Protein AF-A0A1J7CLN4-F1 (afdb_monomer_lite)

Foldseek 3Di:
DDFDPVDQDDCCPDPDPQNVVQPPHPDDRDDDPDDRGDDDPVVVVVVVVVVVVVDDDDDDDDPCPQVVVQVVCCVPPVDDDDDDDDDDPDD

Sequence (91 aa):
MAFNFDECIDRRHSDSYKWQKYAGRDVIPLWVADTDFRSPPCIIEALRARVEHGVFGYGSSPTDLTEIFIQRMRERYQWSRQNGSFFCRGW

pLDDT: mean 88.64, std 12.17, range [32.62, 98.19]

Radius of gyration: 18.12 Å; chains: 1; bounding box: 39×36×45 Å

Secondary structure (DSSP, 8-state):
-----S-----TTTT-HHHHTTTTSS-----SS--SSPPPHHHHHHHHHHHHT------PPPTTHHHHHHHHHHHHH-PPPPS--------

Structure (mmCIF, N/CA/C/O backbone):
data_AF-A0A1J7CLN4-F1
#
_entry.id   AF-A0A1J7CLN4-F1
#
loop_
_atom_site.group_PDB
_atom_site.id
_atom_site.type_symbol
_atom_site.label_atom_id
_atom_site.label_alt_id
_atom_site.label_comp_id
_atom_site.label_asym_id
_atom_site.label_entity_id
_atom_site.label_seq_id
_atom_site.pdbx_PDB_ins_code
_atom_site.Cartn_x
_atom_site.Cartn_y
_atom_site.Cartn_z
_atom_site.occupancy
_atom_site.B_iso_or_equiv
_atom_site.auth_seq_id
_atom_site.auth_comp_id
_atom_site.auth_asym_id
_atom_site.auth_atom_id
_atom_site.pdbx_PDB_model_num
ATOM 1 N N . MET A 1 1 ? 2.079 -14.971 10.949 1.00 58.69 1 MET A N 1
ATOM 2 C CA . MET A 1 1 ? 2.071 -14.815 9.479 1.00 58.69 1 MET A CA 1
ATOM 3 C C . MET A 1 1 ? 3.354 -14.117 9.071 1.00 58.69 1 MET A C 1
ATOM 5 O O . MET A 1 1 ? 3.569 -13.000 9.524 1.00 58.69 1 MET A O 1
ATOM 9 N N . ALA A 1 2 ? 4.205 -14.764 8.280 1.00 77.88 2 ALA A N 1
ATOM 10 C CA . ALA A 1 2 ? 5.357 -14.101 7.676 1.00 77.88 2 ALA A CA 1
ATOM 11 C C . ALA A 1 2 ? 4.932 -13.480 6.336 1.00 77.88 2 ALA A C 1
ATOM 13 O O . ALA A 1 2 ? 4.156 -14.089 5.600 1.00 77.88 2 ALA A O 1
ATOM 14 N N . PHE A 1 3 ? 5.401 -12.269 6.042 1.00 90.12 3 PHE A N 1
ATOM 15 C CA . PHE A 1 3 ? 5.270 -11.665 4.716 1.00 90.12 3 PHE A CA 1
ATOM 16 C C . PHE A 1 3 ? 6.398 -12.192 3.826 1.00 90.12 3 PHE A C 1
ATOM 18 O O . PHE A 1 3 ? 7.530 -12.298 4.293 1.00 90.12 3 PHE A O 1
ATOM 25 N N . ASN A 1 4 ? 6.096 -12.518 2.568 1.00 93.12 4 ASN A N 1
ATOM 26 C CA . ASN A 1 4 ? 7.111 -12.919 1.598 1.00 93.12 4 ASN A CA 1
ATOM 27 C C . ASN A 1 4 ? 7.575 -11.691 0.804 1.00 93.12 4 ASN A C 1
ATOM 29 O O . ASN A 1 4 ? 6.840 -11.200 -0.050 1.00 93.12 4 ASN A O 1
ATOM 33 N N . PHE A 1 5 ? 8.771 -11.191 1.110 1.00 94.62 5 PHE A N 1
ATOM 34 C CA . PHE A 1 5 ? 9.401 -10.087 0.379 1.00 94.62 5 PHE A CA 1
ATOM 35 C C . PHE A 1 5 ? 10.368 -10.574 -0.714 1.00 94.62 5 PHE A C 1
ATOM 37 O O . PHE A 1 5 ? 10.836 -9.758 -1.499 1.00 94.62 5 PHE A O 1
ATOM 44 N N . ASP A 1 6 ? 10.631 -11.883 -0.792 1.00 95.19 6 ASP A N 1
ATOM 45 C CA . ASP A 1 6 ? 11.497 -12.500 -1.808 1.00 95.19 6 ASP A CA 1
ATOM 46 C C . ASP A 1 6 ? 10.718 -12.896 -3.077 1.00 95.19 6 ASP A C 1
ATOM 48 O O . ASP A 1 6 ? 11.298 -13.312 -4.080 1.00 95.19 6 ASP A O 1
ATOM 52 N N . GLU A 1 7 ? 9.386 -12.786 -3.051 1.00 94.69 7 GLU A N 1
ATOM 53 C CA . GLU A 1 7 ? 8.544 -13.015 -4.222 1.00 94.69 7 GLU A CA 1
ATOM 54 C C . GLU A 1 7 ? 8.774 -11.918 -5.271 1.00 94.69 7 GLU A C 1
ATOM 56 O O . GLU A 1 7 ? 8.350 -10.774 -5.102 1.00 94.69 7 GLU A O 1
ATOM 61 N N . CYS A 1 8 ? 9.396 -12.280 -6.394 1.00 92.75 8 CYS A N 1
ATOM 62 C CA . CYS A 1 8 ? 9.503 -11.404 -7.556 1.00 92.75 8 CYS A CA 1
ATOM 63 C C . CYS A 1 8 ? 8.152 -11.296 -8.276 1.00 92.75 8 CYS A C 1
ATOM 65 O O . CYS A 1 8 ? 7.704 -12.247 -8.920 1.00 92.75 8 CYS A O 1
ATOM 67 N N . ILE A 1 9 ? 7.523 -10.122 -8.210 1.00 93.94 9 ILE A N 1
ATOM 68 C CA . ILE A 1 9 ? 6.240 -9.840 -8.863 1.00 93.94 9 ILE A CA 1
ATOM 69 C C . ILE A 1 9 ? 6.485 -9.057 -10.154 1.00 93.94 9 ILE A C 1
ATOM 71 O O . ILE A 1 9 ? 7.006 -7.942 -10.128 1.00 93.94 9 ILE A O 1
ATOM 75 N N . ASP A 1 10 ? 6.069 -9.616 -11.291 1.00 92.81 10 ASP A N 1
ATOM 76 C CA . ASP A 1 10 ? 6.140 -8.916 -12.573 1.00 92.81 10 ASP A CA 1
ATOM 77 C C . ASP A 1 10 ? 5.016 -7.876 -12.699 1.00 92.81 10 ASP A C 1
ATOM 79 O O . ASP A 1 10 ? 3.833 -8.211 -12.775 1.00 92.81 10 ASP A O 1
ATOM 83 N N . ARG A 1 11 ? 5.399 -6.598 -12.741 1.00 94.31 11 ARG A N 1
ATOM 84 C CA . ARG A 1 11 ? 4.487 -5.449 -12.864 1.00 94.31 11 ARG A CA 1
ATOM 85 C C . ARG A 1 11 ? 4.516 -4.802 -14.252 1.00 94.31 11 ARG A C 1
ATOM 87 O O . ARG A 1 11 ? 3.878 -3.773 -14.460 1.00 94.31 11 ARG A O 1
ATOM 94 N N . ARG A 1 12 ? 5.220 -5.387 -15.229 1.00 91.62 12 ARG A N 1
ATOM 95 C CA . ARG A 1 12 ? 5.321 -4.836 -16.597 1.00 91.62 12 ARG A CA 1
ATOM 96 C C . ARG A 1 12 ? 3.999 -4.893 -17.364 1.00 91.62 12 ARG A C 1
ATOM 98 O O . ARG A 1 12 ? 3.800 -4.110 -18.286 1.00 91.62 12 ARG A O 1
ATOM 105 N N . HIS A 1 13 ? 3.106 -5.799 -16.972 1.00 89.44 13 HIS A N 1
ATOM 106 C CA . HIS A 1 13 ? 1.783 -5.978 -17.574 1.00 89.44 13 HIS A CA 1
ATOM 107 C C . HIS A 1 13 ? 0.660 -5.248 -16.821 1.00 89.44 13 HIS A C 1
ATOM 109 O O . HIS A 1 13 ? -0.501 -5.369 -17.207 1.00 89.44 13 HIS A O 1
ATOM 115 N N . SER A 1 14 ? 0.979 -4.511 -15.751 1.00 90.62 14 SER A N 1
ATOM 116 C CA . SER A 1 14 ? -0.006 -3.726 -15.004 1.00 90.62 14 SER A CA 1
ATOM 117 C C . SER A 1 14 ? -0.042 -2.265 -15.468 1.00 90.62 14 SER A C 1
ATOM 119 O O . SER A 1 14 ? 0.726 -1.828 -16.325 1.00 90.62 14 SER A O 1
ATOM 121 N N . ASP A 1 15 ? -0.910 -1.478 -14.844 1.00 91.88 15 ASP A N 1
ATOM 122 C CA . ASP A 1 15 ? -1.017 -0.018 -14.942 1.00 91.88 15 ASP A CA 1
ATOM 123 C C . ASP A 1 15 ? 0.116 0.743 -14.208 1.00 91.88 15 ASP A C 1
ATOM 125 O O . ASP A 1 15 ? -0.017 1.917 -13.864 1.00 91.88 15 ASP A O 1
ATOM 129 N N . SER A 1 16 ? 1.258 0.093 -13.948 1.00 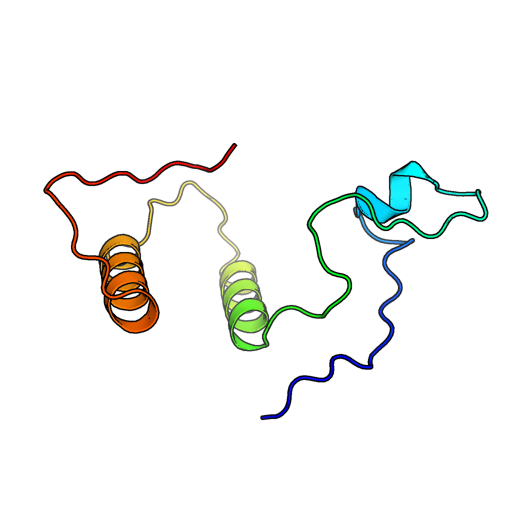93.75 16 SER A N 1
ATOM 130 C CA . SER A 1 16 ? 2.349 0.673 -13.161 1.00 93.75 16 SER A CA 1
ATOM 131 C C . SER A 1 16 ? 3.100 1.771 -13.916 1.00 93.75 16 SER A C 1
ATOM 133 O O . SER A 1 16 ? 3.879 1.498 -14.832 1.00 93.75 16 SER A O 1
ATOM 135 N N . TYR A 1 17 ? 2.981 3.016 -13.450 1.00 95.12 17 TYR A N 1
ATOM 136 C CA . TYR A 1 17 ? 3.747 4.145 -13.990 1.00 95.12 17 TYR A CA 1
ATOM 137 C C . TYR A 1 17 ? 5.272 3.953 -13.874 1.00 95.12 17 TYR A C 1
ATOM 139 O O . TYR A 1 17 ? 6.022 4.338 -14.775 1.00 95.12 17 TYR A O 1
ATOM 147 N N . LYS A 1 18 ? 5.735 3.296 -12.797 1.00 95.38 18 LYS A N 1
ATOM 148 C CA . LYS A 1 18 ? 7.148 2.950 -12.576 1.00 95.38 18 LYS A CA 1
ATOM 149 C C . LYS A 1 18 ? 7.735 2.169 -13.749 1.00 95.38 18 LYS A C 1
ATOM 151 O O . LYS A 1 18 ? 8.803 2.532 -14.247 1.00 95.38 18 LYS A O 1
ATOM 156 N N . TRP A 1 19 ? 7.031 1.116 -14.166 1.00 95.06 19 TRP A N 1
ATOM 157 C CA . TRP A 1 19 ? 7.477 0.159 -15.178 1.00 95.06 19 TRP A CA 1
ATOM 158 C C . TRP A 1 19 ? 7.124 0.598 -16.603 1.00 95.06 19 TRP A C 1
ATOM 160 O O . TRP A 1 19 ? 7.941 0.439 -17.509 1.00 95.06 19 TRP A O 1
ATOM 170 N N . GLN A 1 20 ? 5.964 1.231 -16.809 1.00 94.81 20 GLN A N 1
ATOM 171 C CA . GLN A 1 20 ? 5.530 1.681 -18.136 1.00 94.81 20 GLN A CA 1
ATOM 172 C C . GLN A 1 20 ? 6.411 2.790 -18.727 1.00 94.81 20 GLN A C 1
ATOM 174 O O . GLN A 1 20 ? 6.584 2.840 -19.943 1.00 94.81 20 GLN A O 1
ATOM 179 N N . LYS A 1 21 ? 7.035 3.643 -17.897 1.00 93.75 21 LYS A N 1
ATOM 180 C CA . LYS A 1 21 ? 7.921 4.727 -18.367 1.00 93.75 21 LYS A CA 1
ATOM 181 C C . LYS A 1 21 ? 9.062 4.245 -19.275 1.00 93.75 21 LYS A C 1
ATOM 183 O O . LYS A 1 21 ? 9.508 4.995 -20.142 1.00 93.75 21 LYS A O 1
ATOM 188 N N . TYR A 1 22 ? 9.533 3.014 -19.082 1.00 93.75 22 TYR A N 1
ATOM 189 C CA . TYR A 1 22 ? 10.629 2.425 -19.854 1.00 93.75 22 TYR A CA 1
ATOM 190 C C . TYR A 1 22 ? 10.210 1.158 -20.612 1.00 93.75 22 TYR A C 1
ATOM 192 O O . TYR A 1 22 ? 11.057 0.328 -20.933 1.00 93.75 22 TYR A O 1
ATOM 200 N N . ALA A 1 23 ? 8.918 1.003 -20.918 1.00 92.38 23 ALA A N 1
ATOM 201 C CA . ALA A 1 23 ? 8.422 -0.139 -21.679 1.00 92.38 23 ALA A CA 1
ATOM 202 C C . ALA A 1 23 ? 9.199 -0.320 -23.001 1.00 92.38 23 ALA A C 1
ATOM 204 O O . ALA A 1 23 ? 9.441 0.639 -23.737 1.00 92.38 23 ALA A O 1
ATOM 205 N N . GLY A 1 24 ? 9.614 -1.559 -23.285 1.00 91.75 24 GLY A N 1
ATOM 206 C CA . GLY A 1 24 ? 10.402 -1.901 -24.475 1.00 91.75 24 GLY A CA 1
ATOM 207 C C . GLY A 1 24 ? 11.880 -1.496 -24.419 1.00 91.75 24 GLY A C 1
ATOM 208 O O . GLY A 1 24 ? 12.564 -1.586 -25.436 1.00 91.75 24 GLY A O 1
ATOM 209 N N . ARG A 1 25 ? 12.387 -1.048 -23.264 1.00 94.06 25 ARG A N 1
ATOM 210 C CA . ARG A 1 25 ? 13.802 -0.711 -23.051 1.00 94.06 25 ARG A CA 1
ATOM 211 C C . ARG A 1 25 ? 14.403 -1.594 -21.965 1.00 94.06 25 ARG A C 1
ATOM 213 O O . ARG A 1 25 ? 13.708 -2.000 -21.038 1.00 94.06 25 ARG A O 1
ATOM 220 N N . ASP A 1 26 ? 15.704 -1.838 -22.059 1.00 95.00 26 ASP A N 1
ATOM 221 C CA . ASP A 1 26 ? 16.460 -2.561 -21.035 1.00 95.00 26 ASP A CA 1
ATOM 222 C C . ASP A 1 26 ? 16.847 -1.611 -19.890 1.00 95.00 26 ASP A C 1
ATOM 224 O O . ASP A 1 26 ? 17.949 -1.067 -19.835 1.00 95.00 26 ASP A O 1
ATOM 228 N N . VAL A 1 27 ? 15.868 -1.293 -19.038 1.00 94.81 27 VAL A N 1
ATOM 229 C CA . VAL A 1 27 ? 16.024 -0.373 -17.904 1.00 94.81 27 VAL A CA 1
ATOM 230 C C . VAL A 1 27 ? 15.336 -0.952 -16.675 1.00 94.81 27 VAL A C 1
ATOM 232 O O . VAL A 1 27 ? 14.160 -1.311 -16.724 1.00 94.81 27 VAL A O 1
ATOM 235 N N . ILE A 1 28 ? 16.044 -0.955 -15.544 1.00 94.25 28 ILE A N 1
ATOM 236 C CA . ILE A 1 28 ? 15.485 -1.299 -14.232 1.00 94.25 28 ILE A CA 1
ATOM 237 C C . ILE A 1 28 ? 15.003 -0.006 -13.550 1.00 94.25 28 ILE A C 1
ATOM 239 O O . ILE A 1 28 ? 15.825 0.851 -13.209 1.00 94.25 28 ILE A O 1
ATOM 243 N N . PRO A 1 29 ? 13.686 0.194 -13.351 1.00 93.31 29 PRO A N 1
ATOM 244 C 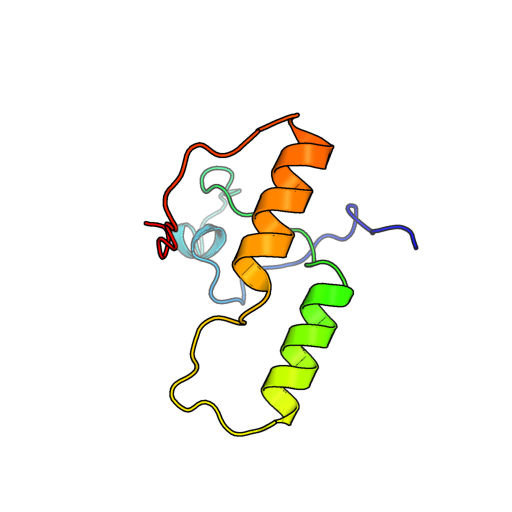CA . PRO A 1 29 ? 13.168 1.432 -12.784 1.00 93.31 29 PRO A CA 1
ATOM 245 C C . PRO A 1 29 ? 13.330 1.469 -11.256 1.00 93.31 29 PRO A C 1
ATOM 247 O O . PRO A 1 29 ? 12.722 0.682 -10.540 1.00 93.31 29 PRO A O 1
ATOM 250 N N . LEU A 1 30 ? 14.093 2.442 -10.744 1.00 94.94 30 LEU A N 1
ATOM 251 C CA . LEU A 1 30 ? 14.369 2.626 -9.304 1.00 94.94 30 LEU A CA 1
ATOM 252 C C . LEU A 1 30 ? 14.084 4.061 -8.814 1.00 94.94 30 LEU A C 1
ATOM 254 O O . LEU A 1 30 ? 14.762 4.567 -7.926 1.00 94.94 30 LEU A O 1
ATOM 258 N N . TRP A 1 31 ? 13.129 4.758 -9.440 1.00 93.44 31 TRP A N 1
ATOM 259 C CA . TRP A 1 31 ? 13.024 6.222 -9.339 1.00 93.44 31 TRP A CA 1
ATOM 260 C C . TRP A 1 31 ? 11.760 6.753 -8.646 1.00 93.44 31 TRP A C 1
ATOM 262 O O . TRP A 1 31 ? 11.815 7.818 -8.040 1.00 93.44 31 TRP A O 1
ATOM 272 N N . VAL A 1 32 ? 10.621 6.058 -8.743 1.00 94.81 32 VAL A N 1
ATOM 273 C CA . VAL A 1 32 ? 9.366 6.479 -8.096 1.00 94.81 32 VAL A CA 1
ATOM 274 C C . VAL A 1 32 ? 9.185 5.746 -6.771 1.00 94.81 32 VAL A C 1
ATOM 276 O O . VAL A 1 32 ? 9.540 4.574 -6.657 1.00 94.81 32 VAL A O 1
ATOM 279 N N . ALA A 1 33 ? 8.635 6.441 -5.775 1.00 94.38 33 ALA A N 1
ATOM 280 C CA . ALA A 1 33 ? 8.434 5.939 -4.417 1.00 94.38 33 ALA A CA 1
ATOM 281 C C . ALA A 1 33 ? 7.202 5.016 -4.289 1.00 94.38 33 ALA A C 1
ATOM 283 O O . ALA A 1 33 ? 6.343 5.227 -3.435 1.00 94.38 33 ALA A O 1
ATOM 284 N N . ASP A 1 34 ? 7.119 3.992 -5.138 1.00 93.38 34 ASP A N 1
ATOM 285 C CA . ASP A 1 34 ? 6.252 2.827 -4.943 1.00 93.38 34 ASP A CA 1
ATOM 286 C C . ASP A 1 34 ? 7.105 1.556 -4.765 1.00 93.38 34 ASP A C 1
ATOM 288 O O . ASP A 1 34 ? 8.321 1.557 -4.995 1.00 93.38 34 ASP A O 1
ATOM 292 N N . THR A 1 35 ? 6.491 0.466 -4.306 1.00 94.25 35 THR A N 1
ATOM 293 C CA . THR A 1 35 ? 7.195 -0.794 -4.031 1.00 94.25 35 THR A CA 1
ATOM 294 C C . THR A 1 35 ? 6.755 -1.907 -4.977 1.00 94.25 35 THR A C 1
ATOM 296 O O . THR A 1 35 ? 5.640 -1.901 -5.494 1.00 94.25 35 THR A O 1
ATOM 299 N N . ASP A 1 36 ? 7.630 -2.896 -5.179 1.00 94.75 36 ASP A N 1
ATOM 300 C CA . ASP A 1 36 ? 7.342 -4.107 -5.964 1.00 94.75 36 ASP A CA 1
ATOM 301 C C . ASP A 1 36 ? 6.916 -5.288 -5.066 1.00 94.75 36 ASP A C 1
ATOM 303 O O . ASP A 1 36 ? 7.136 -6.449 -5.395 1.00 94.75 36 ASP A O 1
ATOM 307 N N . PHE A 1 37 ? 6.294 -4.992 -3.917 1.00 95.19 37 PHE A N 1
ATOM 308 C CA . PHE A 1 37 ? 5.810 -5.988 -2.960 1.00 95.19 37 PHE A CA 1
ATOM 309 C C . PHE A 1 37 ? 4.291 -6.111 -2.993 1.00 95.19 37 PHE A C 1
ATOM 311 O O . PHE A 1 37 ? 3.567 -5.139 -3.221 1.00 95.19 37 PHE A O 1
ATOM 318 N N . ARG A 1 38 ? 3.789 -7.305 -2.669 1.00 94.69 38 ARG A N 1
ATOM 319 C CA . ARG A 1 38 ? 2.355 -7.521 -2.477 1.00 94.69 38 ARG A CA 1
ATOM 320 C C . ARG A 1 38 ? 1.849 -6.711 -1.280 1.00 94.69 38 ARG A C 1
ATOM 322 O O . ARG A 1 38 ? 2.472 -6.698 -0.218 1.00 94.69 38 ARG A O 1
ATOM 329 N N . SER A 1 39 ? 0.688 -6.071 -1.427 1.00 94.75 39 SER A N 1
ATOM 330 C CA . SER A 1 39 ? 0.025 -5.402 -0.304 1.00 94.75 39 SER A CA 1
ATOM 331 C C . SER A 1 39 ? -0.319 -6.395 0.820 1.00 94.75 39 SER A C 1
ATOM 333 O O . SER A 1 39 ? -0.556 -7.575 0.547 1.00 94.75 39 SER A O 1
ATOM 335 N N . PRO A 1 40 ? -0.391 -5.948 2.088 1.00 94.94 40 PRO A N 1
ATOM 336 C CA . PRO A 1 40 ? -0.740 -6.827 3.200 1.00 94.94 40 PRO A CA 1
ATOM 337 C C . PRO A 1 40 ? -2.096 -7.527 2.993 1.00 94.94 40 PRO A C 1
ATOM 339 O O . PRO A 1 40 ? -3.031 -6.876 2.515 1.00 94.94 40 PRO A O 1
ATOM 342 N N . PRO A 1 41 ? -2.265 -8.800 3.413 1.00 94.94 41 PRO A N 1
ATOM 343 C CA . PRO A 1 41 ? -3.517 -9.534 3.218 1.00 94.94 41 PRO A CA 1
ATOM 344 C C . PRO A 1 41 ? -4.751 -8.807 3.762 1.00 94.94 41 PRO A C 1
ATOM 346 O O . PRO A 1 41 ? -5.775 -8.775 3.097 1.00 94.94 41 PRO A O 1
ATOM 349 N N . CYS A 1 42 ? -4.647 -8.138 4.916 1.00 95.31 42 CYS A N 1
ATOM 350 C CA . CYS A 1 42 ? -5.761 -7.373 5.487 1.00 95.31 42 CYS A CA 1
ATOM 351 C C . CYS A 1 42 ? -6.255 -6.234 4.578 1.00 95.31 42 CYS A C 1
ATOM 353 O O . CYS A 1 42 ? -7.445 -5.932 4.578 1.00 95.31 42 CYS A O 1
ATOM 355 N N . ILE A 1 43 ? -5.369 -5.629 3.780 1.00 96.12 43 ILE A N 1
ATOM 356 C CA . ILE A 1 43 ? -5.739 -4.595 2.807 1.00 96.12 43 ILE A CA 1
ATOM 357 C C . ILE A 1 43 ? -6.422 -5.233 1.596 1.00 96.12 43 ILE A C 1
ATOM 359 O O . ILE A 1 43 ? -7.4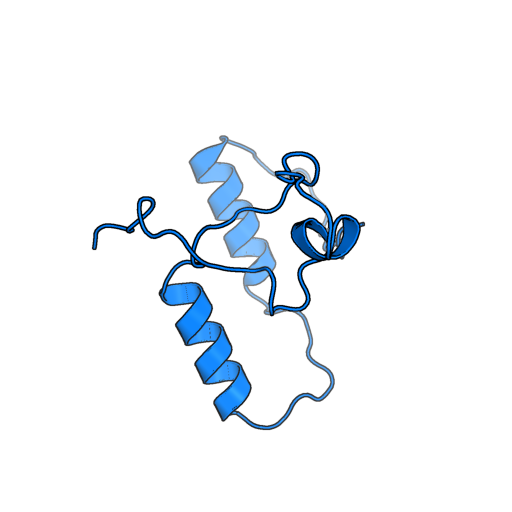50 -4.737 1.144 1.00 96.12 43 ILE A O 1
ATOM 363 N N . ILE A 1 44 ? -5.886 -6.355 1.102 1.00 96.69 44 ILE A N 1
ATOM 364 C CA . ILE A 1 44 ? -6.470 -7.100 -0.024 1.00 96.69 44 ILE A CA 1
ATOM 365 C C . ILE A 1 44 ? -7.887 -7.574 0.324 1.00 96.69 44 ILE A C 1
ATOM 367 O O . ILE A 1 44 ? -8.800 -7.386 -0.475 1.00 96.69 44 ILE A O 1
ATOM 371 N N . GLU A 1 45 ? -8.096 -8.125 1.521 1.00 97.44 45 GLU A N 1
ATOM 372 C CA . GLU A 1 45 ? -9.419 -8.576 1.967 1.00 97.44 45 GLU A CA 1
ATOM 373 C C . GLU A 1 45 ? -10.407 -7.416 2.143 1.00 97.44 45 GLU A C 1
ATOM 375 O O . GLU A 1 45 ? -11.557 -7.523 1.718 1.00 97.44 45 GLU A O 1
ATOM 380 N N . ALA A 1 46 ? -9.970 -6.274 2.685 1.00 96.44 46 ALA A N 1
ATOM 381 C CA . ALA A 1 46 ? -10.822 -5.087 2.781 1.00 96.44 46 ALA A CA 1
ATOM 382 C C . ALA A 1 46 ? -11.266 -4.581 1.395 1.00 96.44 46 ALA A C 1
ATO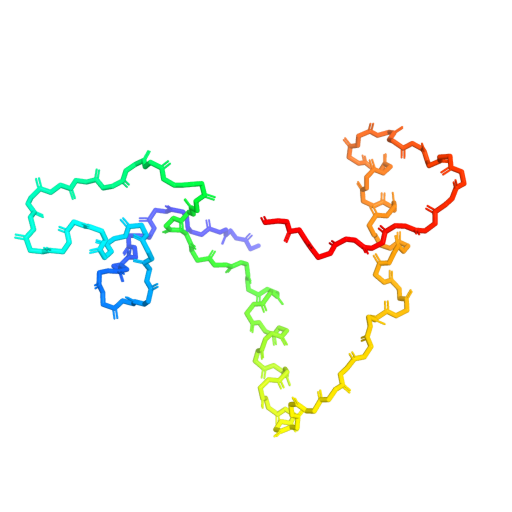M 384 O O . ALA A 1 46 ? -12.427 -4.211 1.207 1.00 96.44 46 ALA A O 1
ATOM 385 N N . LEU A 1 47 ? -10.363 -4.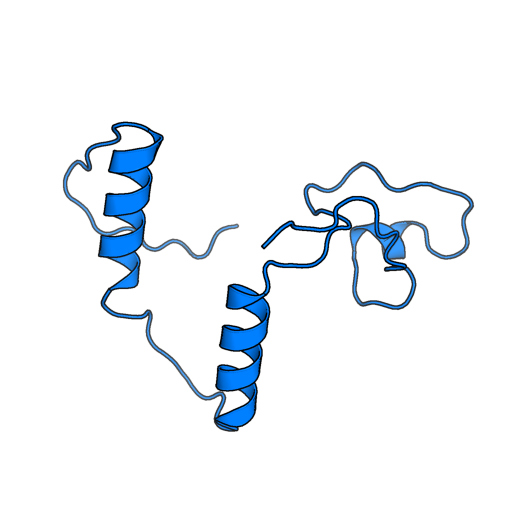605 0.408 1.00 96.94 47 LEU A N 1
ATOM 386 C CA . LEU A 1 47 ? -10.685 -4.254 -0.976 1.00 96.94 47 LEU A CA 1
ATOM 387 C C . LEU A 1 47 ? -11.630 -5.275 -1.620 1.00 96.94 47 LEU A C 1
ATOM 389 O O . LEU A 1 47 ? -12.592 -4.868 -2.265 1.00 96.94 47 LEU A O 1
ATOM 393 N N . ARG A 1 48 ? -11.416 -6.581 -1.407 1.00 98.19 48 ARG A N 1
ATOM 394 C CA . ARG A 1 48 ? -12.325 -7.640 -1.882 1.00 98.19 48 ARG A CA 1
ATOM 395 C C . ARG A 1 48 ? -13.737 -7.453 -1.340 1.00 98.19 48 ARG A C 1
ATOM 397 O O . ARG A 1 48 ? -14.677 -7.422 -2.124 1.00 98.19 48 ARG A O 1
ATOM 404 N N . ALA A 1 49 ? -13.879 -7.237 -0.034 1.00 97.38 49 ALA A N 1
ATOM 405 C CA . ALA A 1 49 ? -15.175 -6.974 0.588 1.00 97.38 49 ALA A CA 1
ATOM 406 C C . ALA A 1 49 ? -15.849 -5.713 0.019 1.00 97.38 49 ALA A C 1
ATOM 408 O O . ALA A 1 49 ? -17.062 -5.689 -0.192 1.00 97.38 49 ALA A O 1
ATOM 409 N N . ARG A 1 50 ? -15.069 -4.662 -0.280 1.00 95.19 50 ARG A N 1
ATOM 410 C CA . ARG A 1 50 ? -15.596 -3.451 -0.923 1.00 95.19 50 ARG A CA 1
ATOM 411 C C . ARG A 1 50 ? -16.069 -3.711 -2.353 1.00 95.19 50 ARG A C 1
ATOM 413 O O . ARG A 1 50 ? -17.084 -3.140 -2.741 1.00 95.19 50 ARG A O 1
ATOM 420 N N . VAL A 1 51 ? -15.352 -4.533 -3.120 1.00 97.25 51 VAL A N 1
ATOM 421 C CA . VAL A 1 51 ? -15.754 -4.931 -4.478 1.00 97.25 51 VAL A CA 1
ATOM 422 C C . VAL A 1 51 ? -17.033 -5.767 -4.440 1.00 97.25 51 VAL A C 1
ATOM 424 O O . VAL A 1 51 ? -17.957 -5.475 -5.193 1.00 97.25 51 VAL A O 1
ATOM 427 N N . GLU A 1 52 ? -17.120 -6.727 -3.518 1.00 98.06 52 GLU A N 1
ATOM 428 C CA . GLU A 1 52 ? -18.285 -7.607 -3.346 1.00 98.06 52 GLU A CA 1
ATOM 429 C C . GLU A 1 52 ? -19.575 -6.832 -3.044 1.00 98.06 52 GLU A C 1
ATOM 431 O O . GLU A 1 52 ? -20.658 -7.212 -3.475 1.00 98.06 52 GLU A O 1
ATOM 436 N N . HIS A 1 53 ? -19.475 -5.694 -2.353 1.00 96.75 53 HIS A N 1
ATOM 437 C CA . HIS A 1 53 ? -20.630 -4.833 -2.098 1.00 96.75 53 HIS A CA 1
ATOM 438 C C . HIS A 1 53 ? -21.320 -4.329 -3.385 1.00 96.75 53 HIS A C 1
ATOM 440 O O . HIS A 1 53 ? -22.498 -3.981 -3.347 1.00 96.75 53 HIS A O 1
ATOM 446 N N . GLY A 1 54 ? -20.607 -4.237 -4.514 1.00 96.25 54 GLY A N 1
ATOM 447 C CA . GLY A 1 54 ? -21.175 -3.937 -5.837 1.00 96.25 54 GLY A CA 1
ATOM 448 C C . GLY A 1 54 ? -21.670 -2.500 -6.072 1.00 96.25 54 GLY A C 1
ATOM 449 O O . GLY A 1 54 ? -21.897 -2.121 -7.220 1.00 96.25 54 GLY A O 1
ATOM 450 N N . VAL A 1 55 ? -21.809 -1.670 -5.029 1.00 96.00 55 VAL A N 1
ATOM 451 C CA . VAL A 1 55 ? -22.252 -0.265 -5.133 1.00 96.00 55 VAL A CA 1
ATOM 452 C C . VAL A 1 55 ? -21.108 0.711 -4.834 1.00 96.00 55 VAL A C 1
ATOM 454 O O . VAL A 1 55 ? -20.662 0.873 -3.693 1.00 96.00 55 VAL A O 1
ATOM 457 N N . PHE A 1 56 ? -20.666 1.431 -5.868 1.00 95.12 56 PHE A N 1
ATOM 458 C CA . PHE A 1 56 ? -19.506 2.337 -5.825 1.00 95.12 56 PHE A CA 1
ATOM 459 C C . PHE A 1 56 ? -19.872 3.831 -5.870 1.00 95.12 56 PHE A C 1
ATOM 461 O O . PHE A 1 56 ? -19.089 4.650 -6.343 1.00 95.12 56 PHE A O 1
ATOM 468 N N . GLY A 1 57 ? -21.065 4.189 -5.388 1.00 93.12 57 GLY A N 1
ATOM 469 C CA . GLY A 1 57 ? -21.514 5.582 -5.292 1.00 93.12 57 GLY A CA 1
ATOM 470 C C . GLY A 1 57 ? -20.726 6.422 -4.276 1.00 93.12 57 GLY A C 1
ATOM 471 O O . GLY A 1 57 ? -19.768 5.956 -3.656 1.00 93.12 57 GLY A O 1
ATOM 472 N N . TYR A 1 58 ? -21.152 7.675 -4.092 1.00 92.19 58 TYR A N 1
ATOM 473 C CA . TYR A 1 58 ? -20.509 8.620 -3.176 1.00 92.19 58 TYR A CA 1
ATOM 474 C C . TYR A 1 58 ? -20.426 8.073 -1.746 1.00 92.19 58 TYR A C 1
ATOM 476 O O . TYR A 1 58 ? -21.443 7.792 -1.115 1.00 92.19 58 TYR A O 1
ATOM 484 N N . GLY A 1 59 ? -19.201 7.954 -1.236 1.00 84.75 59 GLY A N 1
ATOM 485 C CA . GLY A 1 59 ? -18.916 7.602 0.151 1.00 84.75 59 GLY A CA 1
ATOM 486 C C . GLY A 1 59 ? -18.369 8.798 0.924 1.00 84.75 59 GLY A C 1
ATOM 487 O O . GLY A 1 59 ? -17.650 9.632 0.370 1.00 84.75 59 GLY A O 1
ATOM 488 N N . SER A 1 60 ? -18.691 8.871 2.213 1.00 86.75 60 SER A N 1
ATOM 489 C CA . SER A 1 60 ? -18.012 9.751 3.163 1.00 86.75 60 SER A CA 1
ATOM 490 C C . SER A 1 60 ? -16.795 9.050 3.768 1.00 86.75 60 SER A C 1
ATOM 492 O O . SER A 1 60 ? -16.682 7.823 3.734 1.00 86.75 60 SER A O 1
ATOM 494 N N . SER A 1 61 ? -15.886 9.824 4.360 1.00 82.44 61 SER A N 1
ATOM 495 C CA . SER A 1 61 ? -14.795 9.252 5.150 1.00 82.44 61 SER A CA 1
ATOM 496 C C . SER A 1 61 ? -15.359 8.430 6.320 1.00 82.44 61 SER A C 1
ATOM 498 O O . SER A 1 61 ? -16.337 8.868 6.933 1.00 82.44 61 SER A O 1
ATOM 500 N N . PRO A 1 62 ? -14.760 7.273 6.661 1.00 85.06 62 PRO A N 1
ATOM 501 C CA . PRO A 1 62 ? -15.144 6.524 7.853 1.00 85.06 62 PRO A CA 1
ATOM 502 C C . PRO A 1 62 ? -15.002 7.394 9.103 1.00 85.06 62 PRO A C 1
ATOM 504 O O . PRO A 1 62 ? -13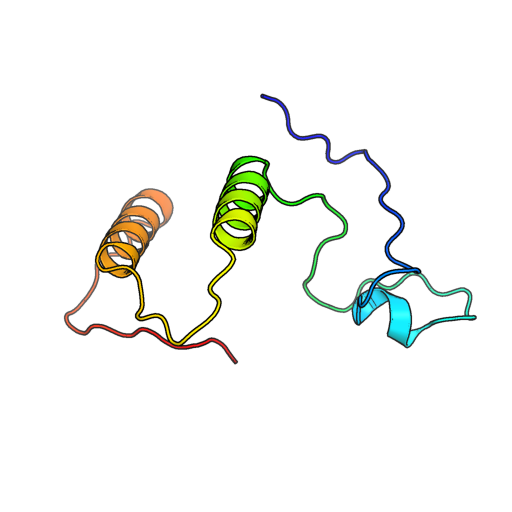.981 8.069 9.265 1.00 85.06 62 PRO A O 1
ATOM 507 N N . THR A 1 63 ? -15.995 7.351 9.993 1.00 83.56 63 THR A N 1
ATOM 508 C CA . THR A 1 63 ? -16.026 8.165 11.220 1.00 83.56 63 THR A CA 1
ATOM 509 C C . THR A 1 63 ? -14.776 7.955 12.080 1.00 83.56 63 THR A C 1
ATOM 511 O O . THR A 1 63 ? -14.212 8.915 12.601 1.00 83.56 63 THR A O 1
ATOM 514 N N . ASP A 1 64 ? -14.270 6.722 12.126 1.00 89.75 64 ASP A N 1
ATOM 515 C CA . ASP A 1 64 ? -13.173 6.331 13.018 1.00 89.75 64 ASP A CA 1
ATOM 516 C C . ASP A 1 64 ? -11.777 6.559 12.417 1.00 89.75 64 ASP A C 1
ATOM 518 O O . ASP A 1 64 ? -10.770 6.435 13.115 1.00 89.75 64 ASP A O 1
ATOM 522 N N . LEU A 1 65 ? -11.680 6.916 11.127 1.00 89.00 65 LEU A N 1
ATOM 523 C CA . LEU A 1 65 ? -10.394 7.036 10.426 1.00 89.00 65 LEU A CA 1
ATOM 524 C C . LEU A 1 65 ? -9.454 8.036 11.114 1.00 89.00 65 LEU A C 1
ATOM 526 O O . LEU A 1 65 ? -8.254 7.785 11.244 1.00 89.00 65 LEU A O 1
ATOM 530 N N . THR A 1 66 ? -10.005 9.168 11.556 1.00 87.12 66 THR A N 1
ATOM 531 C CA . THR A 1 66 ? -9.230 10.222 12.223 1.00 87.12 66 THR A CA 1
ATOM 532 C C . THR A 1 66 ? -8.665 9.731 13.553 1.00 87.12 66 THR A C 1
ATOM 534 O O . THR A 1 66 ? -7.489 9.961 13.834 1.00 87.12 66 THR A O 1
ATOM 537 N N . GLU A 1 67 ? -9.475 9.035 14.350 1.00 88.94 67 GLU A N 1
ATOM 538 C CA . GLU A 1 67 ? -9.068 8.559 15.673 1.00 88.94 67 GLU A CA 1
ATOM 539 C C . GLU A 1 67 ? -8.001 7.464 15.556 1.00 88.94 67 GLU A C 1
ATOM 541 O O . GLU A 1 67 ? -6.957 7.549 16.202 1.00 88.94 67 GLU A O 1
ATOM 546 N N . ILE A 1 68 ? -8.185 6.509 14.635 1.00 92.19 68 ILE A N 1
ATOM 547 C CA . ILE A 1 68 ? -7.200 5.453 14.343 1.00 92.19 68 ILE A CA 1
ATOM 548 C C . ILE A 1 68 ? -5.860 6.058 13.907 1.00 92.19 68 ILE A C 1
ATOM 550 O O . ILE A 1 68 ? -4.795 5.605 14.335 1.00 92.19 68 ILE A O 1
ATOM 554 N N . PHE A 1 69 ? -5.888 7.092 13.061 1.00 89.88 69 PHE A N 1
ATOM 555 C CA . PHE A 1 69 ? -4.670 7.769 12.625 1.00 89.88 69 PHE A CA 1
ATOM 556 C C . PHE A 1 69 ? -3.951 8.451 13.796 1.00 89.88 69 PHE A C 1
ATOM 558 O O . PHE A 1 69 ? -2.746 8.256 13.970 1.00 89.88 69 PHE A O 1
ATOM 565 N N . ILE A 1 70 ? -4.678 9.214 14.621 1.00 89.75 70 ILE A N 1
ATOM 566 C CA . ILE A 1 70 ? -4.116 9.891 15.800 1.00 89.75 70 ILE A CA 1
ATOM 567 C C . ILE A 1 70 ? -3.508 8.870 16.760 1.00 89.75 70 ILE A C 1
ATOM 569 O O . ILE A 1 70 ? -2.373 9.052 17.206 1.00 89.75 70 ILE A O 1
ATOM 573 N N . GLN A 1 71 ? -4.233 7.790 17.048 1.00 92.88 71 GLN A N 1
ATOM 574 C CA . GLN A 1 71 ? -3.757 6.711 17.902 1.00 92.88 71 GLN A CA 1
ATOM 575 C C . GLN A 1 71 ? -2.451 6.122 17.358 1.00 92.88 71 GLN A C 1
ATOM 577 O O . GLN A 1 71 ? -1.454 6.066 18.076 1.00 92.88 71 GLN A O 1
ATOM 582 N N . ARG A 1 72 ? -2.409 5.768 16.068 1.00 93.81 72 ARG A N 1
ATOM 583 C CA . ARG A 1 72 ? -1.216 5.191 15.434 1.00 93.81 72 ARG A CA 1
ATOM 584 C C . ARG A 1 72 ? -0.012 6.129 15.488 1.00 93.81 72 ARG A C 1
ATOM 586 O O . ARG A 1 72 ? 1.110 5.674 15.714 1.00 93.81 72 ARG A O 1
ATOM 593 N N . MET A 1 73 ? -0.227 7.423 15.265 1.00 94.06 73 MET A N 1
ATOM 594 C CA . MET A 1 73 ? 0.842 8.417 15.323 1.00 94.06 73 MET A CA 1
ATOM 595 C C . MET A 1 73 ? 1.364 8.614 16.751 1.00 94.06 73 MET A C 1
ATOM 597 O O . MET A 1 73 ? 2.574 8.734 16.949 1.00 94.06 73 MET A O 1
ATOM 601 N N . ARG A 1 74 ? 0.478 8.581 17.752 1.00 94.00 74 ARG A N 1
ATOM 602 C CA . ARG A 1 74 ? 0.862 8.616 19.167 1.00 94.00 74 ARG A CA 1
ATOM 603 C C . ARG A 1 74 ? 1.685 7.388 19.551 1.00 94.00 74 ARG A C 1
ATOM 605 O O . ARG A 1 74 ? 2.742 7.537 20.149 1.00 94.00 74 ARG A O 1
ATOM 612 N N . GLU A 1 75 ? 1.230 6.194 19.185 1.00 96.31 75 GLU A N 1
ATOM 613 C CA . GLU A 1 75 ? 1.904 4.932 19.519 1.00 96.31 75 GLU A CA 1
ATOM 614 C C . GLU A 1 75 ? 3.288 4.816 18.873 1.00 96.31 75 GLU A C 1
ATOM 616 O O . GLU A 1 75 ? 4.228 4.347 19.508 1.00 96.31 75 GLU A O 1
ATOM 621 N N . ARG A 1 76 ? 3.429 5.241 17.612 1.00 96.31 76 ARG A N 1
ATOM 622 C CA . ARG A 1 76 ? 4.683 5.076 16.859 1.00 96.31 76 ARG A CA 1
ATOM 623 C C . ARG A 1 76 ? 5.673 6.212 17.039 1.00 96.31 76 ARG A C 1
ATOM 625 O O . ARG A 1 76 ? 6.873 5.975 16.954 1.00 96.31 76 ARG A O 1
ATOM 632 N N . TYR A 1 77 ? 5.176 7.429 17.226 1.00 95.31 77 TYR A N 1
ATOM 633 C CA . TYR A 1 77 ? 5.998 8.636 17.150 1.00 95.31 77 TYR A CA 1
ATOM 634 C C . TYR A 1 77 ? 5.828 9.555 18.358 1.00 95.31 77 TYR A C 1
ATOM 636 O O . TYR A 1 77 ? 6.377 10.651 18.349 1.00 95.31 77 TYR A O 1
ATOM 644 N N . GLN A 1 78 ? 5.043 9.156 19.370 1.00 93.44 78 GLN A N 1
ATOM 645 C CA . GLN A 1 78 ? 4.701 9.993 20.531 1.00 93.44 78 GLN A CA 1
ATOM 646 C C . GLN A 1 78 ? 4.102 11.348 20.127 1.00 93.44 78 GLN A C 1
ATOM 648 O O . GLN A 1 78 ? 4.138 12.323 20.875 1.00 93.44 78 GLN A O 1
ATOM 653 N N . TRP A 1 79 ? 3.528 11.404 18.926 1.00 90.62 79 TRP A N 1
ATOM 654 C CA . TRP A 1 79 ? 2.970 12.622 18.378 1.00 90.62 79 TRP A CA 1
ATOM 655 C C . TRP A 1 79 ? 1.608 12.898 19.016 1.00 90.62 79 TRP A C 1
ATOM 657 O O . TRP A 1 79 ? 0.676 12.096 18.901 1.00 90.62 79 TRP A O 1
ATOM 667 N N . SER A 1 80 ? 1.497 14.035 19.703 1.00 81.12 80 SER A N 1
ATOM 668 C CA . SER A 1 80 ? 0.253 14.542 20.277 1.00 81.12 80 SER A CA 1
ATOM 669 C C . SER A 1 80 ? -0.304 15.667 19.408 1.00 81.12 80 SER A C 1
ATOM 671 O O . SER A 1 80 ? 0.414 16.561 18.957 1.00 81.12 80 SER A O 1
ATOM 673 N N . ARG A 1 81 ? -1.608 15.610 19.127 1.00 70.62 81 ARG A N 1
ATOM 674 C CA . ARG A 1 81 ? -2.252 16.602 18.265 1.00 70.62 81 ARG A CA 1
ATOM 675 C C . ARG A 1 81 ? -2.462 17.916 19.017 1.00 70.62 81 ARG A C 1
ATOM 677 O O . ARG A 1 81 ? -2.940 17.902 20.147 1.00 70.62 81 ARG A O 1
ATOM 684 N N . GLN A 1 82 ? -2.210 19.039 18.349 1.00 61.53 82 GLN A N 1
ATOM 685 C CA . GLN A 1 82 ? -2.818 20.328 18.692 1.00 61.53 82 GLN A CA 1
ATOM 686 C C . GLN A 1 82 ? -4.128 20.467 17.886 1.00 61.53 82 GLN A C 1
ATOM 688 O O . GLN A 1 82 ? -4.240 19.912 16.794 1.00 61.53 82 GLN A O 1
ATOM 693 N N . ASN A 1 83 ? -5.167 21.089 18.448 1.00 57.16 83 ASN A N 1
ATOM 694 C CA . ASN A 1 83 ? -6.541 21.091 17.908 1.00 57.16 83 ASN A CA 1
ATOM 695 C C . ASN A 1 83 ? -6.648 21.377 16.385 1.00 57.16 83 ASN A C 1
ATOM 697 O O . ASN A 1 83 ? -6.013 22.298 15.887 1.00 57.16 83 ASN A O 1
ATOM 701 N N . GLY A 1 84 ? -7.502 20.620 15.668 1.00 61.75 84 GLY A N 1
ATOM 702 C CA . GLY A 1 84 ? -7.847 20.825 14.242 1.00 61.75 84 GLY A CA 1
ATOM 703 C C . GLY A 1 84 ? -7.956 19.535 13.406 1.00 61.75 84 GLY A C 1
ATOM 704 O O . GLY A 1 84 ? -6.979 18.806 13.260 1.00 61.75 84 GLY A O 1
ATOM 705 N N . SER A 1 85 ? -9.138 19.198 12.869 1.00 61.41 85 SER A N 1
ATOM 706 C CA . SER A 1 85 ? -9.306 18.050 11.959 1.00 61.41 85 SER A CA 1
ATOM 707 C C . SER A 1 85 ? -8.817 18.400 10.555 1.00 61.41 85 SER A C 1
ATOM 709 O O . SER A 1 85 ? -9.390 19.273 9.910 1.00 61.41 85 SER A O 1
ATOM 711 N N . PHE A 1 86 ? -7.793 17.699 10.070 1.00 61.16 86 PHE A N 1
ATOM 712 C CA . PHE A 1 86 ? -7.278 17.866 8.715 1.00 61.16 86 PHE A CA 1
ATOM 713 C C . PHE A 1 86 ? -7.274 16.507 8.014 1.00 61.16 86 PHE A C 1
ATOM 715 O O . PHE A 1 86 ? -6.421 15.663 8.274 1.00 61.16 86 PHE A O 1
ATOM 722 N N . PHE A 1 87 ? -8.264 16.280 7.152 1.00 62.62 87 PHE A N 1
ATOM 723 C CA . PHE A 1 87 ? -8.200 15.223 6.151 1.00 62.62 87 PHE A CA 1
ATOM 724 C C . PHE A 1 87 ? -7.802 15.879 4.833 1.00 62.62 87 PHE A C 1
ATOM 726 O O . PHE A 1 87 ? -8.578 16.634 4.250 1.00 62.62 87 PHE A O 1
ATOM 733 N N . CYS A 1 88 ? -6.580 15.614 4.384 1.00 66.38 88 CYS A N 1
ATOM 734 C CA . CYS A 1 88 ? -6.099 16.042 3.081 1.00 66.38 88 CYS A CA 1
ATOM 735 C C . CYS A 1 88 ? -6.027 14.816 2.179 1.00 66.38 88 CYS A C 1
ATOM 737 O O . CYS A 1 88 ? -5.394 13.819 2.530 1.00 66.38 88 CYS A O 1
ATOM 739 N N . ARG A 1 89 ? -6.680 14.890 1.019 1.00 60.88 89 ARG A N 1
ATOM 740 C CA . ARG A 1 89 ? -6.417 13.960 -0.078 1.00 60.88 89 ARG A CA 1
ATOM 741 C C . ARG A 1 89 ? -5.023 14.327 -0.575 1.00 60.88 89 ARG A C 1
ATOM 743 O O . ARG A 1 89 ? -4.888 15.391 -1.163 1.00 60.88 89 ARG A O 1
ATOM 750 N N . GLY A 1 90 ? -4.011 13.549 -0.191 1.00 65.25 90 GLY A N 1
ATOM 751 C CA . GLY A 1 90 ? -2.606 13.836 -0.496 1.00 65.25 90 GLY A CA 1
ATOM 752 C C . GLY A 1 90 ? -2.383 14.219 -1.964 1.00 65.25 90 GLY A C 1
ATOM 753 O O . GLY A 1 90 ? -3.168 13.829 -2.827 1.00 65.25 90 GLY A O 1
ATOM 754 N N . TRP A 1 91 ? -1.344 15.021 -2.197 1.00 32.62 91 TRP A N 1
ATOM 755 C CA . TRP A 1 91 ? -0.949 15.544 -3.508 1.00 32.62 91 TRP A CA 1
ATOM 756 C C . TRP A 1 91 ? -0.348 14.468 -4.410 1.00 32.62 91 TRP A C 1
ATOM 758 O O . TRP A 1 91 ? 0.423 13.635 -3.880 1.00 32.62 91 TRP A O 1
#